Protein AF-A0A2J9ILC4-F1 (afdb_monomer)

Secondary structure (DSSP, 8-state):
-HHHHHHHHHHHHHHTGGGTT--HHHHHHHHHHHHHHHHHH--SSS-HHHHHHHHHHHHHHHHTEEE-GGGS-HHHHHHHHHHHHHT---HHHHHHHHHHEEEHHHHHHHHHHHHHHHHHHHTT---PPPS------

Nearest PDB structures (foldseek):
  4lu4-assembly2_B  TM=9.437E-01  e=1.716E-07  Bartonella quintana JK 31
  4wgj-assembly1_A  TM=9.648E-01  e=2.378E-07  Bartonella tribocorum CIP 105476
  4n67-assembly1_A  TM=9.667E-01  e=1.280E-06  Bartonella quintana str. Toulouse
  5eu0-assembly1_A  TM=9.493E-01  e=8.755E-07  Bartonella rochalimae ATCC BAA-1498
  4nps-assembly1_A  TM=9.414E-01  e=4.229E-06  Bartonella clarridgeiae 73

Radius of gyration: 19.28 Å; Cα contacts (8 Å, |Δi|>4): 103; chains: 1; bounding box: 60×42×31 Å

Solvent-accessible surface area (backbone atoms only — not comparable to full-atom values): 7866 Å² total; per-residue (Å²): 111,57,70,60,54,53,51,50,52,54,47,53,41,55,77,50,57,50,51,44,90,46,55,75,66,60,32,32,52,52,48,38,53,55,51,50,55,53,56,73,56,55,87,50,100,67,62,51,71,62,54,47,54,54,50,51,39,51,41,33,44,77,34,47,29,38,63,43,66,85,82,51,55,69,69,58,52,56,50,24,54,46,42,28,67,77,70,68,45,49,63,63,36,35,53,53,45,49,73,25,52,42,63,38,66,60,54,54,51,54,51,49,52,52,50,52,51,54,50,41,57,72,72,72,57,88,74,82,82,74,87,73,72,80,84,85,127

Sequence (137 aa):
MIPRATSFLAQRLREDDHLRGRDRAGFVDGLTEYYEELNYIHPFREGNGRVQRLFWSRVAFDAGWLLDWSAVSGAENDRACRVANDEHDKDQLRELMQRITRPRKAERVRAAERAEWQHMLGIGLDFAPDTTGPDLN

Mean predicted aligned error: 9.08 Å

Foldseek 3Di:
DLVVLVVVLVVVCVVCVLLAPDDLLSSLVVLLVSLLSQVVSQNDPDCSVVVSQVVSQVSQVVNQKGFQPVQDDPVQCVVLSCCCPVVVDNVSVSVNSSRRIDGNVVVVVVVVVVVVVVVCVVVVDDDDDDPDDDDDD

pLDDT: mean 87.09, std 15.87, range [39.66, 98.56]

Structure (mmCIF, N/CA/C/O backbone):
data_AF-A0A2J9ILC4-F1
#
_entry.id   AF-A0A2J9ILC4-F1
#
loop_
_atom_site.group_PDB
_atom_site.id
_atom_site.type_symbol
_atom_site.label_atom_id
_atom_site.label_alt_id
_atom_site.label_comp_id
_atom_site.label_asym_id
_atom_site.label_entity_id
_atom_site.label_seq_id
_atom_site.pdbx_PDB_ins_code
_atom_site.Cartn_x
_atom_site.Cartn_y
_atom_site.Cartn_z
_atom_site.occupancy
_atom_site.B_iso_or_equiv
_atom_site.auth_seq_id
_atom_site.auth_comp_id
_atom_site.auth_asym_id
_atom_site.auth_atom_id
_atom_site.pdbx_PDB_model_num
ATOM 1 N N . MET A 1 1 ? 16.525 -17.433 -4.759 1.00 71.19 1 MET A N 1
ATOM 2 C CA . MET A 1 1 ? 16.532 -16.069 -4.184 1.00 71.19 1 MET A CA 1
ATOM 3 C C . MET A 1 1 ? 15.107 -15.585 -3.889 1.00 71.19 1 MET A C 1
ATOM 5 O O . MET A 1 1 ? 14.801 -15.369 -2.724 1.00 71.19 1 MET A O 1
ATOM 9 N N . ILE A 1 2 ? 14.218 -15.539 -4.891 1.00 85.12 2 ILE A N 1
ATOM 10 C CA . ILE A 1 2 ? 12.817 -15.073 -4.776 1.00 85.12 2 ILE A CA 1
ATOM 11 C C . ILE A 1 2 ? 12.008 -15.711 -3.620 1.00 85.12 2 ILE A C 1
ATOM 13 O O . ILE A 1 2 ? 11.410 -14.957 -2.849 1.00 85.12 2 ILE A O 1
ATOM 17 N N . PRO A 1 3 ? 12.013 -17.049 -3.396 1.00 86.69 3 PRO A N 1
ATOM 18 C CA . PRO A 1 3 ? 11.220 -17.641 -2.310 1.00 86.69 3 PRO A CA 1
ATOM 19 C C . PRO A 1 3 ? 11.647 -17.172 -0.915 1.00 86.69 3 PRO A C 1
ATOM 21 O O . PRO A 1 3 ? 10.806 -16.972 -0.041 1.00 86.69 3 PRO A O 1
ATOM 24 N N . ARG A 1 4 ? 12.952 -16.947 -0.709 1.00 91.44 4 ARG A N 1
ATOM 25 C CA . ARG A 1 4 ? 13.498 -16.461 0.565 1.00 91.44 4 ARG A CA 1
ATOM 26 C C . ARG A 1 4 ? 13.110 -15.004 0.807 1.00 91.44 4 ARG A C 1
ATOM 28 O O . ARG A 1 4 ? 12.655 -14.693 1.899 1.00 91.44 4 ARG A O 1
ATOM 35 N N . ALA A 1 5 ? 13.244 -14.148 -0.210 1.00 92.06 5 ALA A N 1
ATOM 36 C CA . ALA A 1 5 ? 12.853 -12.740 -0.123 1.00 92.06 5 ALA A CA 1
ATOM 37 C C . ALA A 1 5 ? 11.349 -12.591 0.160 1.00 92.06 5 ALA A C 1
ATOM 39 O O . ALA A 1 5 ? 10.963 -11.896 1.093 1.00 92.06 5 ALA A O 1
ATOM 40 N N . THR A 1 6 ? 10.510 -13.341 -0.562 1.00 92.94 6 THR A N 1
ATOM 41 C CA . THR A 1 6 ? 9.053 -13.348 -0.344 1.00 92.94 6 THR A CA 1
ATOM 42 C C . THR A 1 6 ? 8.700 -13.826 1.067 1.00 92.94 6 THR A C 1
ATOM 44 O O . THR A 1 6 ? 7.853 -13.234 1.730 1.00 92.94 6 THR A O 1
ATOM 47 N N . SER A 1 7 ? 9.366 -14.881 1.553 1.00 94.12 7 SER A N 1
ATOM 48 C CA . SER A 1 7 ? 9.127 -15.412 2.904 1.00 94.12 7 SER A CA 1
ATOM 49 C C . SER A 1 7 ? 9.520 -14.417 3.995 1.00 94.12 7 SER A C 1
ATOM 51 O O . SER A 1 7 ? 8.811 -14.299 4.990 1.00 94.12 7 SER A O 1
ATOM 53 N N . PHE A 1 8 ? 10.622 -13.692 3.796 1.00 96.12 8 PHE A N 1
ATOM 54 C CA . PHE A 1 8 ? 11.081 -12.655 4.716 1.00 96.12 8 PHE A CA 1
ATOM 55 C C . PHE A 1 8 ? 10.118 -11.461 4.753 1.00 96.12 8 PHE A C 1
ATOM 57 O O . PHE A 1 8 ? 9.710 -11.052 5.837 1.00 96.12 8 PHE A O 1
ATOM 64 N N . LEU A 1 9 ? 9.674 -10.969 3.590 1.00 96.69 9 LEU A N 1
ATOM 65 C CA . LEU A 1 9 ? 8.656 -9.917 3.502 1.00 96.69 9 LEU A CA 1
ATOM 66 C C . LEU A 1 9 ? 7.358 -10.340 4.199 1.00 96.69 9 LEU A C 1
ATOM 68 O O . LEU A 1 9 ? 6.806 -9.596 5.005 1.00 96.69 9 LEU A O 1
ATOM 72 N N . ALA A 1 10 ? 6.897 -11.567 3.942 1.00 95.25 10 ALA A N 1
ATOM 73 C CA . ALA A 1 10 ? 5.699 -12.100 4.581 1.00 95.25 10 ALA A CA 1
ATOM 74 C C . ALA A 1 10 ? 5.857 -12.228 6.104 1.00 95.25 10 ALA A C 1
ATOM 76 O O . ALA A 1 10 ? 4.889 -12.038 6.833 1.00 95.25 10 ALA A O 1
ATOM 77 N N . GLN A 1 11 ? 7.053 -12.556 6.598 1.00 97.88 11 GLN A N 1
ATOM 78 C CA . GLN A 1 11 ? 7.329 -12.582 8.031 1.00 97.88 11 GLN A CA 1
ATOM 79 C C . GLN A 1 11 ? 7.278 -11.179 8.642 1.00 97.88 11 GLN A C 1
ATOM 81 O O . GLN A 1 11 ? 6.555 -11.001 9.618 1.00 97.88 11 GLN A O 1
ATOM 86 N N . ARG A 1 12 ? 7.952 -10.192 8.041 1.00 98.06 12 ARG A N 1
ATOM 87 C CA . ARG A 1 12 ? 7.916 -8.799 8.516 1.00 98.06 12 ARG A CA 1
ATOM 88 C C . ARG A 1 12 ? 6.495 -8.246 8.561 1.00 98.06 12 ARG A C 1
ATOM 90 O O . ARG A 1 12 ? 6.082 -7.707 9.579 1.00 98.06 12 ARG A O 1
ATOM 97 N N . LEU A 1 13 ? 5.710 -8.471 7.507 1.00 97.94 13 LEU A N 1
ATOM 98 C CA . LEU A 1 13 ? 4.312 -8.041 7.471 1.00 97.94 13 LEU A CA 1
ATOM 99 C C . LEU A 1 13 ? 3.468 -8.696 8.579 1.00 97.94 13 LEU A C 1
ATOM 101 O O . LEU A 1 13 ? 2.564 -8.061 9.116 1.00 97.94 13 LEU A O 1
ATOM 105 N N . ARG A 1 14 ? 3.749 -9.960 8.934 1.00 97.81 14 ARG A N 1
ATOM 106 C CA . ARG A 1 14 ? 3.082 -10.632 10.063 1.00 97.81 14 ARG A CA 1
ATOM 107 C C . ARG A 1 14 ? 3.480 -10.033 11.409 1.00 97.81 14 ARG A C 1
ATOM 109 O O . ARG A 1 14 ? 2.611 -9.875 12.258 1.00 97.81 14 ARG A O 1
ATOM 116 N N . GLU A 1 15 ? 4.765 -9.751 11.602 1.00 98.06 15 GLU A N 1
ATOM 117 C CA . GLU A 1 15 ? 5.294 -9.116 12.818 1.00 98.06 15 GLU A CA 1
ATOM 118 C C . GLU A 1 15 ? 4.723 -7.704 13.006 1.00 98.06 15 GLU A C 1
ATOM 120 O O . GLU A 1 15 ? 4.475 -7.283 14.130 1.00 98.06 15 GLU A O 1
ATOM 125 N N . ASP A 1 16 ? 4.417 -7.025 11.903 1.00 97.38 16 ASP A N 1
ATOM 126 C CA . ASP A 1 16 ? 3.761 -5.717 11.849 1.00 97.38 16 ASP A CA 1
ATOM 127 C C . ASP A 1 16 ? 2.216 -5.784 11.872 1.00 97.38 16 ASP A C 1
ATOM 129 O O . ASP A 1 16 ? 1.516 -4.902 11.369 1.00 97.38 16 ASP A O 1
ATOM 133 N N . ASP A 1 17 ? 1.668 -6.899 12.369 1.00 97.94 17 ASP A N 1
ATOM 134 C CA . ASP A 1 17 ? 0.234 -7.216 12.441 1.00 97.94 17 ASP A CA 1
ATOM 135 C C . ASP A 1 17 ? -0.565 -6.845 11.175 1.00 97.94 17 ASP A C 1
ATOM 137 O O . ASP A 1 17 ? -1.712 -6.399 11.223 1.00 97.94 17 ASP A O 1
ATOM 141 N N . HIS A 1 18 ? 0.030 -7.041 9.997 1.00 97.94 18 HIS A N 1
ATOM 142 C CA . HIS A 1 18 ? -0.590 -6.740 8.706 1.00 97.94 18 HIS A CA 1
ATOM 143 C C . HIS A 1 18 ? -1.147 -5.308 8.619 1.00 97.94 18 HIS A C 1
ATOM 145 O O . HIS A 1 18 ? -2.221 -5.095 8.051 1.00 97.94 18 HIS A O 1
ATOM 151 N N . LEU A 1 19 ? -0.428 -4.334 9.188 1.00 98.19 19 LEU A N 1
ATOM 152 C CA . LEU A 1 19 ? -0.787 -2.910 9.187 1.00 98.19 19 LEU A CA 1
ATOM 153 C C . LEU A 1 19 ? -2.069 -2.572 9.973 1.00 98.19 19 LEU A C 1
ATOM 155 O O . LEU A 1 19 ? -2.627 -1.481 9.812 1.00 98.19 19 LEU A O 1
ATOM 159 N N . ARG A 1 20 ? -2.568 -3.484 10.815 1.00 97.19 20 ARG A N 1
ATOM 160 C CA . ARG A 1 20 ? -3.754 -3.238 11.646 1.00 97.19 20 ARG A CA 1
ATOM 161 C C . ARG A 1 20 ? -3.471 -2.207 12.735 1.00 97.19 20 ARG A C 1
ATOM 163 O O . ARG A 1 20 ? -2.342 -2.002 13.161 1.00 97.19 20 ARG A O 1
ATOM 170 N N . GLY A 1 21 ? -4.533 -1.535 13.182 1.00 95.81 21 GLY A N 1
ATOM 171 C CA . GLY A 1 21 ? -4.467 -0.558 14.277 1.00 95.81 21 GLY A CA 1
ATOM 172 C C . GLY A 1 21 ? -3.796 0.773 13.922 1.00 95.81 21 GLY A C 1
ATOM 173 O O . GLY A 1 21 ? -3.752 1.662 14.768 1.00 95.81 21 GLY A O 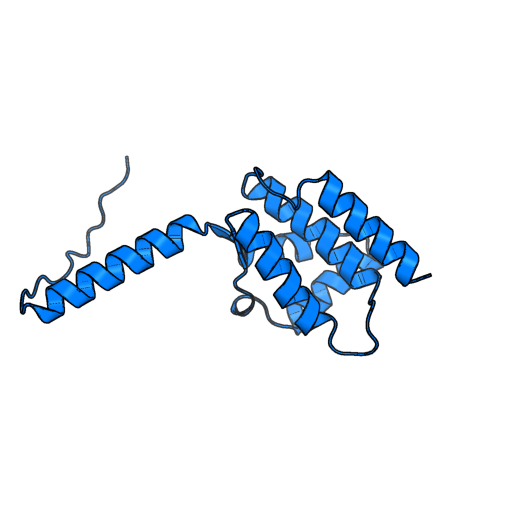1
ATOM 174 N N . ARG A 1 22 ? -3.314 0.936 12.686 1.00 96.62 22 ARG A N 1
ATOM 175 C CA . ARG A 1 22 ? -2.684 2.168 12.205 1.00 96.62 22 ARG A CA 1
ATOM 176 C C . ARG A 1 22 ? -3.722 3.213 11.800 1.00 96.62 22 ARG A C 1
ATOM 178 O O . ARG A 1 22 ? -4.797 2.882 11.290 1.00 96.62 22 ARG A O 1
ATOM 185 N N . ASP A 1 23 ? -3.377 4.481 12.000 1.00 96.81 23 ASP A N 1
ATOM 186 C CA . ASP A 1 23 ? -4.118 5.593 11.414 1.00 96.81 23 ASP A CA 1
ATOM 187 C C . ASP A 1 23 ? -3.895 5.657 9.891 1.00 96.81 23 ASP A C 1
ATOM 189 O O . ASP A 1 23 ? -3.190 4.832 9.302 1.00 96.81 23 ASP A O 1
ATOM 193 N N . ARG A 1 24 ? -4.536 6.617 9.215 1.00 97.06 24 ARG A N 1
ATOM 194 C CA . ARG A 1 24 ? -4.472 6.680 7.748 1.00 97.06 24 ARG A CA 1
ATOM 195 C C . ARG A 1 24 ? -3.045 6.888 7.247 1.00 97.06 24 ARG A C 1
ATOM 197 O O . ARG A 1 24 ? -2.672 6.264 6.259 1.00 97.06 24 ARG A O 1
ATOM 204 N N . ALA A 1 25 ? -2.285 7.769 7.895 1.00 98.06 25 ALA A N 1
ATOM 205 C CA . ALA A 1 25 ? -0.922 8.082 7.487 1.00 98.06 25 ALA A CA 1
ATOM 206 C C . ALA A 1 25 ? -0.016 6.858 7.669 1.00 98.06 25 ALA A C 1
ATOM 208 O O . ALA A 1 25 ? 0.563 6.393 6.691 1.00 98.06 25 ALA A O 1
ATOM 209 N N . GLY A 1 26 ? -0.007 6.253 8.860 1.00 98.19 26 GLY A N 1
ATOM 210 C CA . GLY A 1 26 ? 0.816 5.080 9.144 1.00 98.19 26 GLY A CA 1
ATOM 211 C C . GLY A 1 26 ? 0.429 3.847 8.324 1.00 98.19 26 GLY A C 1
ATOM 212 O O . GLY A 1 26 ? 1.291 3.026 7.994 1.00 98.19 26 GLY A O 1
ATOM 213 N N . PHE A 1 27 ? -0.851 3.697 7.965 1.00 98.50 27 PHE A N 1
ATOM 214 C CA . PHE A 1 27 ? -1.283 2.655 7.035 1.00 98.50 27 PHE A CA 1
ATOM 215 C C . PHE A 1 27 ? -0.756 2.907 5.617 1.00 98.50 27 PHE A C 1
ATOM 217 O O . PHE A 1 27 ? -0.236 1.981 5.002 1.00 98.50 27 PHE A O 1
ATOM 224 N N . VAL A 1 28 ? -0.872 4.137 5.100 1.00 98.56 28 VAL A N 1
ATOM 225 C CA . VAL A 1 28 ? -0.373 4.505 3.763 1.00 98.56 28 VAL A CA 1
ATOM 226 C C . VAL A 1 28 ? 1.141 4.335 3.675 1.00 98.56 28 VAL A C 1
ATOM 228 O O . VAL A 1 28 ? 1.618 3.786 2.683 1.00 98.56 28 VAL A O 1
ATOM 231 N N . ASP A 1 29 ? 1.880 4.741 4.706 1.00 98.44 29 ASP A N 1
ATOM 232 C CA . ASP A 1 29 ? 3.338 4.599 4.757 1.00 98.44 29 ASP A CA 1
ATOM 233 C C . ASP A 1 29 ? 3.738 3.120 4.703 1.00 98.44 29 ASP A C 1
ATOM 235 O O . ASP A 1 29 ? 4.466 2.700 3.804 1.00 98.44 29 ASP A O 1
ATOM 239 N N . GLY A 1 30 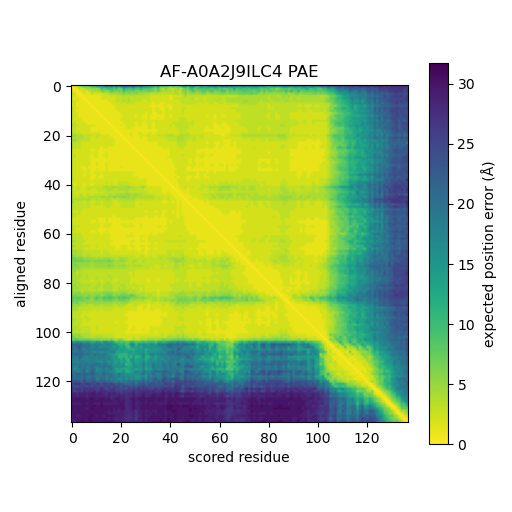? 3.160 2.297 5.586 1.00 98.25 30 GLY A N 1
ATOM 240 C CA . GLY A 1 30 ? 3.436 0.860 5.605 1.00 98.25 30 GLY A CA 1
ATOM 241 C C . GLY A 1 30 ? 3.003 0.152 4.318 1.00 98.25 30 GLY A C 1
ATOM 242 O O . GLY A 1 30 ? 3.743 -0.671 3.785 1.00 98.25 30 GLY A O 1
ATOM 243 N N . LEU A 1 31 ? 1.831 0.490 3.770 1.00 98.50 31 LEU A N 1
ATOM 244 C CA . LEU A 1 31 ? 1.377 -0.054 2.489 1.00 98.50 31 LEU A CA 1
ATOM 245 C C . LEU A 1 31 ? 2.365 0.286 1.371 1.00 98.50 31 LEU A C 1
ATOM 247 O O . LEU A 1 31 ? 2.692 -0.590 0.580 1.00 98.50 31 LEU A O 1
ATOM 251 N N . THR A 1 32 ? 2.848 1.527 1.317 1.00 98.31 32 THR A N 1
ATOM 252 C CA . THR A 1 32 ? 3.818 1.983 0.311 1.00 98.31 32 THR A CA 1
ATOM 253 C C . THR A 1 32 ? 5.116 1.187 0.401 1.00 98.31 32 THR A C 1
ATOM 255 O O . THR A 1 32 ? 5.605 0.706 -0.620 1.00 98.31 32 THR A O 1
ATOM 258 N N . GLU A 1 33 ? 5.643 0.995 1.612 1.00 97.25 33 GLU A N 1
ATOM 259 C CA . GLU A 1 33 ? 6.862 0.219 1.844 1.00 97.25 33 GLU A CA 1
ATOM 260 C C . GLU A 1 33 ? 6.718 -1.231 1.384 1.00 97.25 33 GLU A C 1
ATOM 262 O O . GLU A 1 33 ? 7.472 -1.678 0.521 1.00 97.25 33 GLU A O 1
ATOM 267 N N . TYR A 1 34 ? 5.732 -1.964 1.906 1.00 98.06 34 TYR A N 1
ATOM 268 C CA . TYR A 1 34 ? 5.604 -3.378 1.567 1.00 98.06 34 TYR A CA 1
ATOM 269 C C . TYR A 1 34 ? 5.142 -3.610 0.125 1.00 98.06 34 TYR A C 1
ATOM 271 O O . TYR A 1 34 ? 5.483 -4.638 -0.467 1.00 98.06 34 TYR A O 1
ATOM 279 N N . TYR A 1 35 ? 4.363 -2.690 -0.451 1.00 97.44 35 TYR A N 1
ATOM 280 C CA . TYR A 1 35 ? 3.977 -2.756 -1.858 1.00 97.44 35 TYR A CA 1
ATOM 281 C C . TYR A 1 35 ? 5.201 -2.639 -2.763 1.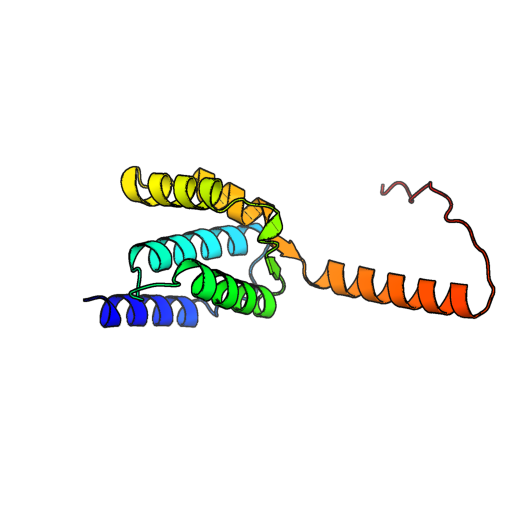00 97.44 35 TYR A C 1
ATOM 283 O O . TYR A 1 35 ? 5.354 -3.453 -3.671 1.00 97.44 35 TYR A O 1
ATOM 291 N N . GLU A 1 36 ? 6.077 -1.669 -2.495 1.00 96.00 36 GLU A N 1
ATOM 292 C CA . GLU A 1 36 ? 7.323 -1.474 -3.238 1.00 96.00 36 GLU A CA 1
ATOM 293 C C . GLU A 1 36 ? 8.242 -2.694 -3.113 1.00 96.00 36 GLU A C 1
ATOM 295 O O . GLU A 1 36 ? 8.639 -3.251 -4.138 1.00 96.00 36 GLU A O 1
ATOM 300 N N . GLU A 1 37 ? 8.471 -3.199 -1.895 1.00 95.25 37 GLU A N 1
ATOM 301 C CA . GLU A 1 37 ? 9.310 -4.385 -1.683 1.00 95.25 37 GLU A CA 1
ATOM 302 C C . GLU A 1 37 ? 8.745 -5.624 -2.414 1.00 95.25 37 GLU A C 1
ATOM 304 O O . GLU A 1 37 ? 9.479 -6.378 -3.060 1.00 95.25 37 GLU A O 1
ATOM 309 N N . LEU A 1 38 ? 7.425 -5.853 -2.357 1.00 95.25 38 LEU A N 1
ATOM 310 C CA . LEU A 1 38 ? 6.796 -6.983 -3.049 1.00 95.25 38 LEU A CA 1
ATOM 311 C C . LEU A 1 38 ? 6.813 -6.804 -4.571 1.00 95.25 38 LEU A C 1
ATOM 313 O O . LEU A 1 38 ? 6.936 -7.793 -5.305 1.00 95.25 38 LEU A O 1
ATOM 317 N N . ASN A 1 39 ? 6.688 -5.563 -5.045 1.00 93.88 39 ASN A N 1
ATOM 318 C CA . ASN A 1 39 ? 6.825 -5.236 -6.452 1.00 93.88 39 ASN A CA 1
ATOM 319 C C . ASN A 1 39 ? 8.243 -5.552 -6.929 1.00 93.88 39 ASN A C 1
ATOM 321 O O . ASN A 1 39 ? 8.375 -6.277 -7.906 1.00 93.88 39 ASN A O 1
ATOM 325 N N . TYR A 1 40 ? 9.279 -5.153 -6.189 1.00 92.62 40 TYR A N 1
ATOM 326 C CA . TYR A 1 40 ? 10.671 -5.478 -6.503 1.00 92.62 40 TYR A CA 1
ATOM 327 C C . TYR A 1 40 ? 10.931 -6.991 -6.610 1.00 92.62 40 TYR A C 1
ATOM 329 O O . TYR A 1 40 ? 11.607 -7.454 -7.529 1.00 92.62 40 TYR A O 1
ATOM 337 N N . ILE A 1 41 ? 10.355 -7.792 -5.705 1.00 94.31 41 ILE A N 1
ATOM 338 C CA . ILE A 1 41 ? 10.558 -9.251 -5.680 1.00 94.31 41 ILE A CA 1
ATOM 339 C C . ILE A 1 41 ? 10.003 -9.952 -6.933 1.00 94.31 41 ILE A C 1
ATOM 341 O O . ILE A 1 41 ? 10.538 -10.997 -7.312 1.00 94.31 41 ILE A O 1
ATOM 345 N N . HIS A 1 42 ? 8.935 -9.423 -7.549 1.00 92.56 42 HIS A N 1
ATOM 346 C CA . HIS A 1 42 ? 8.269 -9.993 -8.734 1.00 92.56 42 HIS A CA 1
ATOM 347 C C . HIS A 1 42 ? 8.136 -11.538 -8.695 1.00 92.56 42 HIS A C 1
ATOM 349 O O . HIS A 1 42 ? 8.713 -12.250 -9.521 1.00 92.56 42 HIS A O 1
ATOM 355 N N . PRO A 1 43 ? 7.377 -12.103 -7.735 1.00 91.62 43 PRO A N 1
ATOM 356 C CA . PRO A 1 43 ? 7.457 -13.529 -7.410 1.00 91.62 43 PRO A CA 1
ATOM 357 C C . PRO A 1 43 ? 6.880 -14.482 -8.469 1.00 91.62 43 PRO A C 1
ATOM 359 O O . PRO A 1 43 ? 7.169 -15.680 -8.430 1.00 91.62 43 PRO A O 1
ATOM 362 N N . PHE A 1 44 ? 6.064 -13.988 -9.404 1.00 93.25 44 PHE A N 1
ATOM 363 C CA . PHE A 1 44 ? 5.419 -14.804 -10.435 1.00 93.25 44 PHE A CA 1
ATOM 364 C C . PHE A 1 44 ? 5.950 -14.491 -11.836 1.00 93.25 44 PHE A C 1
ATOM 366 O O . PHE A 1 44 ? 6.305 -13.353 -12.139 1.00 93.25 44 PHE A O 1
ATOM 373 N N . ARG A 1 45 ? 5.897 -15.485 -12.737 1.00 92.56 45 ARG A N 1
ATOM 374 C CA . ARG A 1 45 ? 6.236 -15.304 -14.163 1.00 92.56 45 ARG A CA 1
ATOM 375 C C . ARG A 1 45 ? 5.312 -14.295 -14.857 1.00 92.56 45 ARG A C 1
ATOM 377 O O . ARG A 1 45 ? 5.743 -13.567 -15.740 1.00 92.56 45 ARG A O 1
ATOM 384 N N . GLU A 1 46 ? 4.036 -14.275 -14.479 1.00 93.69 46 GLU A N 1
ATOM 385 C CA . GLU A 1 46 ? 3.020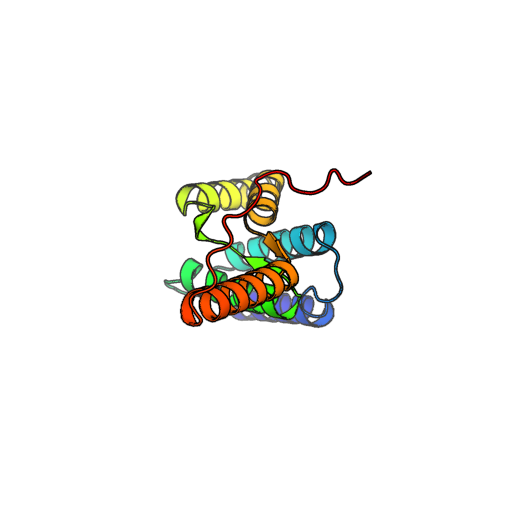 -13.382 -15.033 1.00 93.69 46 GLU A CA 1
ATOM 386 C C . GLU A 1 46 ? 1.933 -13.112 -13.985 1.00 93.69 46 GLU A C 1
ATOM 388 O O . GLU A 1 46 ? 1.724 -13.906 -13.070 1.00 93.69 46 GLU A O 1
ATOM 393 N N . GLY A 1 47 ? 1.214 -11.997 -14.120 1.00 92.56 47 GLY A N 1
ATOM 394 C CA . GLY A 1 47 ? 0.042 -11.708 -13.293 1.00 92.56 47 GLY A CA 1
ATOM 395 C C . GLY A 1 47 ? 0.339 -11.052 -11.944 1.00 92.56 47 GLY A C 1
ATOM 396 O O . GLY A 1 47 ? -0.605 -10.839 -11.187 1.00 92.56 47 GLY A O 1
ATOM 397 N N . ASN A 1 48 ? 1.591 -10.656 -11.677 1.00 93.62 48 ASN A N 1
ATOM 398 C CA . ASN A 1 48 ? 2.007 -9.983 -10.437 1.00 93.62 48 ASN A CA 1
ATOM 399 C C . ASN A 1 48 ? 1.056 -8.848 -10.034 1.00 93.62 48 ASN A C 1
ATOM 401 O O . ASN A 1 48 ? 0.497 -8.889 -8.946 1.00 93.62 48 ASN A O 1
ATOM 405 N N . GLY A 1 49 ? 0.766 -7.905 -10.938 1.00 93.12 49 GLY A N 1
ATOM 406 C CA . GLY A 1 49 ? -0.131 -6.788 -10.624 1.00 93.12 49 GLY A CA 1
ATOM 407 C C . GLY A 1 49 ? -1.555 -7.216 -10.239 1.00 93.12 49 GLY A C 1
ATOM 408 O O . GLY A 1 49 ? -2.154 -6.620 -9.350 1.00 93.12 49 GLY A O 1
ATOM 409 N N . ARG A 1 50 ? -2.108 -8.274 -10.854 1.00 94.50 50 ARG A N 1
ATOM 410 C CA . ARG A 1 50 ? -3.448 -8.792 -10.503 1.00 94.50 50 ARG A CA 1
ATOM 411 C C . ARG A 1 50 ? -3.449 -9.410 -9.106 1.00 94.50 50 ARG A C 1
ATOM 413 O O . ARG A 1 50 ? -4.336 -9.114 -8.311 1.00 94.50 50 ARG A O 1
ATOM 420 N N . VAL A 1 51 ? -2.445 -10.234 -8.809 1.00 95.94 51 VAL A N 1
ATOM 421 C CA . VAL A 1 51 ? -2.311 -10.897 -7.505 1.00 95.94 51 VAL A CA 1
ATOM 422 C C . VAL A 1 51 ? -2.032 -9.880 -6.401 1.00 95.94 51 VAL A C 1
ATOM 424 O O . VAL A 1 51 ? -2.693 -9.920 -5.368 1.00 95.94 51 VAL A O 1
ATOM 427 N N . GLN A 1 52 ? -1.123 -8.931 -6.629 1.00 95.81 52 GLN A N 1
ATOM 428 C CA . GLN A 1 52 ? -0.792 -7.890 -5.656 1.00 95.81 52 GLN A CA 1
ATOM 429 C C . GLN A 1 52 ? -2.000 -7.008 -5.334 1.00 95.81 52 GLN A C 1
ATOM 431 O O . GLN A 1 52 ? -2.278 -6.795 -4.160 1.00 95.81 52 GLN A O 1
ATOM 436 N N . ARG A 1 53 ? -2.775 -6.557 -6.333 1.00 95.75 53 ARG A N 1
ATOM 437 C CA . ARG A 1 53 ? -3.992 -5.767 -6.071 1.00 95.75 53 ARG A CA 1
ATOM 438 C C . ARG A 1 53 ? -4.991 -6.516 -5.194 1.00 95.75 53 ARG A C 1
ATOM 440 O O . ARG A 1 53 ? -5.539 -5.931 -4.268 1.00 95.75 53 ARG A O 1
ATOM 447 N N . LEU A 1 54 ? -5.207 -7.809 -5.446 1.00 97.00 54 LEU A N 1
ATOM 448 C CA . LEU A 1 54 ? -6.091 -8.633 -4.614 1.00 97.00 54 LEU A CA 1
ATOM 449 C C . LEU A 1 54 ? -5.541 -8.816 -3.195 1.00 97.00 54 LEU A C 1
ATOM 451 O O . LEU A 1 54 ? -6.280 -8.660 -2.223 1.00 97.00 54 LEU A O 1
ATOM 455 N N . PHE A 1 55 ? -4.249 -9.116 -3.077 1.00 97.50 55 PHE A N 1
ATOM 456 C CA . PHE A 1 55 ? -3.575 -9.303 -1.797 1.00 97.50 55 PHE A CA 1
ATOM 457 C C . PHE A 1 55 ? -3.631 -8.036 -0.936 1.00 97.50 55 PHE A C 1
ATOM 459 O O . PHE A 1 55 ? -4.120 -8.077 0.193 1.00 97.50 55 PHE A O 1
ATOM 466 N N . TRP A 1 56 ? -3.223 -6.894 -1.490 1.00 98.25 56 TRP A N 1
ATOM 467 C CA . TRP A 1 56 ? -3.222 -5.619 -0.779 1.00 98.25 56 TRP A CA 1
ATOM 468 C C . TRP A 1 56 ? -4.628 -5.126 -0.462 1.00 98.25 56 TRP A C 1
ATOM 470 O O . TRP A 1 56 ? -4.851 -4.629 0.638 1.00 98.25 56 TRP A O 1
ATOM 480 N N . SER A 1 57 ? -5.607 -5.349 -1.347 1.00 98.00 57 SER A N 1
ATOM 481 C CA . SER A 1 57 ? -7.015 -5.092 -1.019 1.00 98.00 57 SER A CA 1
ATOM 482 C C . SER A 1 57 ? -7.480 -5.904 0.188 1.00 98.00 57 SER A C 1
ATOM 484 O O . SER A 1 57 ? -8.218 -5.381 1.019 1.00 98.00 57 SER A O 1
ATOM 486 N N . ARG A 1 58 ? -7.051 -7.166 0.319 1.00 97.81 58 ARG A N 1
ATOM 487 C CA . ARG A 1 58 ? -7.409 -8.008 1.467 1.00 97.81 58 ARG A CA 1
ATOM 488 C C . ARG A 1 58 ? -6.740 -7.536 2.759 1.00 97.81 58 ARG A C 1
ATOM 490 O O . ARG A 1 58 ? -7.424 -7.432 3.775 1.00 97.81 58 ARG A O 1
ATOM 497 N N . VAL A 1 59 ? -5.444 -7.223 2.713 1.00 98.06 59 VAL A N 1
ATOM 498 C CA . VAL A 1 59 ? -4.699 -6.665 3.857 1.00 98.06 59 VAL A CA 1
ATOM 499 C C . VAL A 1 59 ? -5.336 -5.353 4.318 1.00 98.06 59 VAL A C 1
ATOM 501 O O . VAL A 1 59 ? -5.682 -5.216 5.490 1.00 98.06 59 VAL A O 1
ATOM 504 N N . ALA A 1 60 ? -5.589 -4.429 3.386 1.00 98.19 60 ALA A N 1
ATOM 505 C CA . ALA A 1 60 ? -6.251 -3.159 3.663 1.00 98.19 60 ALA A CA 1
ATOM 506 C C . ALA A 1 60 ? -7.629 -3.360 4.294 1.00 98.19 60 ALA A C 1
ATOM 508 O O . ALA A 1 60 ? -7.943 -2.735 5.308 1.00 98.19 60 ALA A O 1
ATOM 509 N N . PHE A 1 61 ? -8.428 -4.276 3.736 1.00 97.00 61 PHE A N 1
ATOM 510 C CA . PHE A 1 61 ? -9.751 -4.590 4.256 1.00 97.00 61 PHE A CA 1
ATOM 511 C C . PHE A 1 61 ? -9.687 -5.026 5.720 1.00 97.00 61 PHE A C 1
ATOM 513 O O . PHE A 1 61 ? -10.426 -4.491 6.548 1.00 97.00 61 PHE A O 1
ATOM 520 N N . ASP A 1 62 ? -8.787 -5.948 6.060 1.00 96.38 62 ASP A N 1
ATOM 521 C CA . ASP A 1 62 ? -8.625 -6.436 7.431 1.00 96.38 62 ASP A CA 1
ATOM 522 C C . ASP A 1 62 ? -8.052 -5.360 8.375 1.00 96.38 62 ASP A C 1
ATOM 524 O O . ASP A 1 62 ? -8.388 -5.360 9.559 1.00 96.38 62 ASP A O 1
ATOM 528 N N . ALA A 1 63 ? -7.293 -4.392 7.852 1.00 96.75 63 ALA A N 1
ATOM 529 C CA . ALA A 1 63 ? -6.811 -3.210 8.573 1.00 96.75 63 ALA A CA 1
ATOM 530 C C . ALA A 1 63 ? -7.848 -2.072 8.705 1.00 96.75 63 ALA A C 1
ATOM 532 O O . ALA A 1 63 ? -7.596 -1.084 9.391 1.00 96.75 63 ALA A O 1
ATOM 533 N N . GLY A 1 64 ? -9.041 -2.205 8.110 1.00 96.81 64 GLY A N 1
ATOM 534 C CA . GLY A 1 64 ? -10.115 -1.207 8.206 1.00 96.81 64 GLY A CA 1
ATOM 535 C C . GLY A 1 64 ? -10.154 -0.176 7.073 1.00 96.81 64 GLY A C 1
ATOM 536 O O . GLY A 1 64 ? -10.909 0.797 7.162 1.00 96.81 64 GLY A O 1
ATOM 537 N N . TRP A 1 65 ? -9.419 -0.423 5.994 1.00 97.88 65 TRP A N 1
ATOM 538 C CA . TRP A 1 65 ? -9.294 0.435 4.820 1.00 97.88 65 TRP A CA 1
ATOM 539 C C . TRP A 1 65 ? -9.846 -0.243 3.561 1.00 97.88 65 TRP A C 1
ATOM 541 O O . TRP A 1 65 ? -10.077 -1.448 3.519 1.00 97.88 65 TRP A O 1
ATOM 551 N N . LEU A 1 66 ? -10.087 0.544 2.521 1.00 97.69 66 LEU A N 1
ATOM 552 C CA . LEU A 1 66 ? -10.435 0.091 1.179 1.00 97.69 66 LEU A CA 1
ATOM 553 C C . LEU A 1 66 ? -9.463 0.726 0.190 1.00 97.69 66 LEU A C 1
ATOM 555 O O . LEU A 1 66 ? -9.126 1.901 0.346 1.00 97.69 66 LEU A O 1
ATOM 559 N N . LEU A 1 67 ? -9.051 -0.040 -0.821 1.00 97.62 67 LEU A N 1
ATOM 560 C CA . LEU A 1 67 ? -8.198 0.431 -1.911 1.00 97.62 67 LEU A CA 1
ATOM 561 C C . LEU A 1 67 ? -9.020 0.530 -3.196 1.00 97.62 67 LEU A C 1
ATOM 563 O O . LEU A 1 67 ? -9.455 -0.483 -3.748 1.00 97.62 67 LEU A O 1
ATOM 567 N N . ASP A 1 68 ? -9.235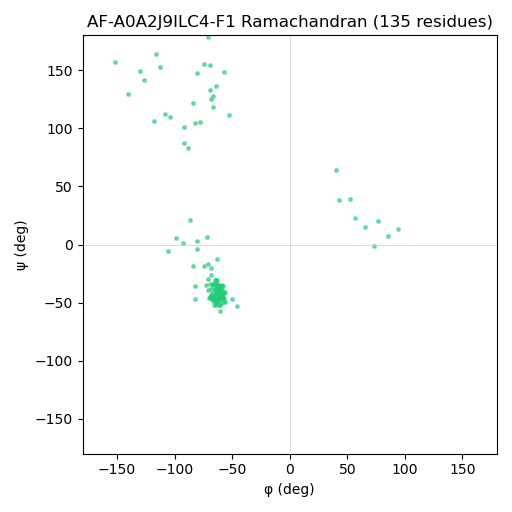 1.754 -3.666 1.00 96.44 68 ASP A N 1
ATOM 568 C CA . ASP A 1 68 ? -9.897 2.040 -4.937 1.00 96.44 68 ASP A CA 1
ATOM 569 C C . ASP A 1 68 ? -8.876 2.075 -6.078 1.00 96.44 68 ASP A C 1
ATOM 571 O O . ASP A 1 68 ? -8.404 3.130 -6.501 1.00 96.44 68 ASP A O 1
ATOM 575 N N . TRP A 1 69 ? -8.536 0.893 -6.591 1.00 95.19 69 TRP A N 1
ATOM 576 C CA . TRP A 1 69 ? -7.596 0.746 -7.704 1.00 95.19 69 TRP A CA 1
ATOM 577 C C . TRP A 1 69 ? -8.071 1.396 -9.011 1.00 95.19 69 TRP A C 1
ATOM 579 O O . TRP A 1 69 ? -7.265 1.534 -9.924 1.00 95.19 69 TRP A O 1
ATOM 589 N N . SER A 1 70 ? -9.345 1.794 -9.131 1.00 94.25 70 SER A N 1
ATOM 590 C CA . SER A 1 70 ? -9.839 2.494 -10.325 1.00 94.25 70 SER A CA 1
ATOM 591 C C . SER A 1 70 ? -9.378 3.954 -10.388 1.00 94.25 70 SER A C 1
ATOM 593 O O . SER A 1 70 ? -9.348 4.542 -11.466 1.00 94.25 70 SER A O 1
ATOM 595 N N . ALA A 1 71 ? -8.952 4.525 -9.256 1.00 93.50 71 ALA A N 1
ATOM 596 C CA . ALA A 1 71 ? -8.476 5.904 -9.161 1.00 93.50 71 ALA A CA 1
ATOM 597 C C . ALA A 1 71 ? -7.014 6.094 -9.622 1.00 93.50 71 ALA A C 1
ATOM 599 O O . ALA A 1 71 ? -6.461 7.191 -9.502 1.00 93.50 71 ALA A O 1
ATOM 600 N N . VAL A 1 72 ? -6.356 5.037 -10.107 1.00 93.44 72 VAL A N 1
ATOM 601 C CA . VAL A 1 72 ? -4.971 5.054 -10.599 1.00 93.44 72 VAL A CA 1
ATOM 602 C C . VAL A 1 72 ? -4.874 4.177 -11.842 1.00 93.44 72 VAL A C 1
ATOM 604 O O . VAL A 1 72 ? -5.290 3.019 -11.831 1.00 93.44 72 VAL A O 1
ATOM 607 N N . SER A 1 73 ? -4.303 4.704 -12.923 1.00 93.56 73 SER A N 1
ATOM 608 C CA . SER A 1 73 ? -4.019 3.901 -14.111 1.00 93.56 73 SER A CA 1
ATOM 609 C C . SER A 1 73 ? -2.813 2.980 -13.898 1.00 93.56 73 SER A C 1
ATOM 611 O O . SER A 1 73 ? -1.911 3.262 -13.108 1.00 93.56 73 SER A O 1
ATOM 613 N N . GLY A 1 74 ? -2.750 1.883 -14.660 1.00 91.62 74 GLY A N 1
ATOM 614 C CA . GLY A 1 74 ? -1.579 0.998 -14.643 1.00 91.62 74 GLY A CA 1
ATOM 615 C C . GLY A 1 74 ? -0.280 1.742 -14.973 1.00 91.62 74 GLY A C 1
ATOM 616 O O . GLY A 1 74 ? 0.715 1.559 -14.285 1.00 91.62 74 GLY A O 1
ATOM 617 N N . ALA A 1 75 ? -0.317 2.653 -15.949 1.00 93.75 75 ALA A N 1
ATOM 618 C CA . ALA A 1 75 ? 0.850 3.428 -16.364 1.00 93.75 75 ALA A CA 1
ATOM 619 C C . ALA A 1 75 ? 1.366 4.381 -15.269 1.00 93.75 75 ALA A C 1
ATOM 621 O O . ALA A 1 75 ? 2.580 4.510 -15.104 1.00 93.75 75 ALA A O 1
ATOM 622 N N . GLU A 1 76 ? 0.467 5.026 -14.515 1.00 95.06 76 GLU A N 1
ATOM 623 C CA . GLU A 1 76 ? 0.837 5.856 -13.359 1.00 95.06 76 GLU A CA 1
ATOM 624 C C . GLU A 1 76 ? 1.509 5.017 -12.271 1.00 95.06 76 GLU A C 1
ATOM 626 O O . GLU A 1 76 ? 2.590 5.373 -11.807 1.00 95.06 76 GLU A O 1
ATOM 631 N N . ASN A 1 77 ? 0.908 3.880 -11.909 1.00 94.06 77 ASN A N 1
ATOM 632 C CA . ASN A 1 77 ? 1.482 2.971 -10.921 1.00 94.06 77 ASN A CA 1
ATOM 633 C C . ASN A 1 77 ? 2.856 2.449 -11.363 1.00 94.06 77 ASN A C 1
ATOM 635 O O . ASN A 1 77 ? 3.804 2.480 -10.586 1.00 94.06 77 ASN A O 1
ATOM 639 N N . ASP A 1 78 ? 2.989 2.016 -12.618 1.00 93.12 78 ASP A N 1
ATOM 640 C CA . ASP A 1 78 ? 4.252 1.499 -13.145 1.00 93.12 78 ASP A CA 1
ATOM 641 C C . ASP A 1 78 ? 5.347 2.572 -13.135 1.00 93.12 78 ASP A C 1
ATOM 643 O O . ASP A 1 78 ? 6.509 2.272 -12.865 1.00 93.12 78 ASP A O 1
ATOM 647 N N . ARG A 1 79 ? 4.993 3.833 -13.421 1.00 94.12 79 ARG A N 1
ATOM 648 C CA . ARG A 1 79 ? 5.926 4.961 -13.328 1.00 94.12 79 ARG A CA 1
ATOM 649 C C . ARG A 1 79 ? 6.366 5.198 -11.886 1.00 94.12 79 ARG A C 1
ATOM 651 O O . ARG A 1 79 ? 7.565 5.299 -11.657 1.00 94.12 79 ARG A O 1
ATOM 658 N N . ALA A 1 80 ? 5.428 5.255 -10.945 1.00 95.00 80 ALA A N 1
ATOM 659 C CA . ALA A 1 80 ? 5.740 5.482 -9.538 1.00 95.00 80 ALA A CA 1
ATOM 660 C C . ALA A 1 80 ? 6.607 4.356 -8.952 1.00 95.00 80 ALA A C 1
ATOM 662 O O . ALA A 1 80 ? 7.580 4.636 -8.262 1.00 95.00 80 ALA A O 1
ATOM 663 N N . CYS A 1 81 ? 6.322 3.093 -9.290 1.00 93.62 81 CYS A N 1
ATOM 664 C CA . CYS A 1 81 ? 7.162 1.961 -8.894 1.00 93.62 81 CYS A CA 1
ATOM 665 C C . CYS A 1 81 ? 8.582 2.046 -9.466 1.00 93.62 81 CYS A C 1
ATOM 667 O O . CYS A 1 81 ? 9.529 1.684 -8.776 1.00 93.62 81 CYS A O 1
ATOM 669 N N . ARG A 1 82 ? 8.743 2.500 -10.719 1.00 93.31 82 ARG A N 1
ATOM 670 C CA . ARG A 1 82 ? 10.075 2.686 -11.317 1.00 93.31 82 ARG A CA 1
ATOM 671 C C . ARG A 1 82 ? 10.873 3.760 -10.589 1.00 93.31 82 ARG A C 1
ATOM 673 O O . ARG A 1 82 ? 12.003 3.490 -10.220 1.00 93.31 82 ARG A O 1
ATOM 680 N N . VAL A 1 83 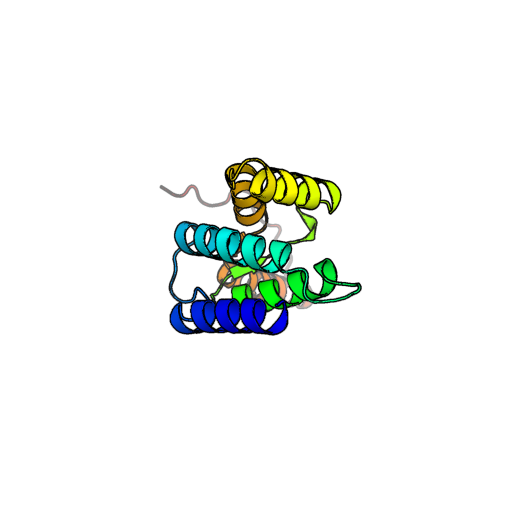? 10.275 4.924 -10.326 1.00 92.88 83 VAL A N 1
ATOM 681 C CA . VAL A 1 83 ? 10.935 6.005 -9.568 1.00 92.88 83 VAL A CA 1
ATOM 682 C C . VAL A 1 83 ? 11.328 5.520 -8.167 1.00 92.88 83 VAL A C 1
ATOM 684 O O . VAL A 1 83 ? 12.477 5.674 -7.763 1.00 92.88 83 VAL A O 1
ATOM 687 N N . ALA A 1 84 ? 10.419 4.826 -7.476 1.00 92.56 84 ALA A N 1
ATOM 688 C CA . ALA A 1 84 ? 10.682 4.255 -6.156 1.00 92.56 84 ALA A CA 1
ATOM 689 C C . ALA A 1 84 ? 11.847 3.259 -6.135 1.00 92.56 84 ALA A C 1
ATOM 691 O O . ALA A 1 84 ? 12.590 3.208 -5.156 1.00 92.56 84 ALA A O 1
ATOM 692 N N . ASN A 1 85 ? 12.022 2.487 -7.205 1.00 89.44 85 ASN A N 1
ATOM 693 C CA . ASN A 1 85 ? 13.107 1.522 -7.314 1.00 89.44 85 ASN A CA 1
ATOM 694 C C . ASN A 1 85 ? 14.432 2.162 -7.760 1.00 89.44 85 ASN A C 1
ATOM 696 O O . ASN A 1 85 ? 15.474 1.881 -7.175 1.00 89.44 85 ASN A O 1
ATOM 700 N N . ASP A 1 86 ? 14.392 2.994 -8.800 1.00 89.94 86 ASP A N 1
ATOM 701 C CA . ASP A 1 86 ? 15.586 3.494 -9.487 1.00 89.94 86 ASP A CA 1
ATOM 702 C C . ASP A 1 86 ? 16.214 4.687 -8.752 1.00 89.94 86 ASP A C 1
ATOM 704 O O . ASP A 1 86 ? 17.436 4.822 -8.710 1.00 89.94 86 ASP A O 1
ATOM 708 N N . GLU A 1 87 ? 15.380 5.543 -8.157 1.00 90.56 87 GLU A N 1
ATOM 709 C CA . GLU A 1 87 ? 15.799 6.769 -7.466 1.00 90.56 87 GLU A CA 1
ATOM 710 C C . GLU A 1 87 ? 15.710 6.632 -5.939 1.00 90.56 87 GLU A C 1
ATOM 712 O O . GLU A 1 87 ? 16.135 7.526 -5.210 1.00 90.56 87 GLU A O 1
ATOM 717 N N . HIS A 1 88 ? 15.175 5.508 -5.444 1.00 87.94 88 HIS A N 1
ATOM 718 C CA . HIS A 1 88 ? 14.857 5.288 -4.029 1.00 87.94 88 HIS A CA 1
ATOM 719 C C . HIS A 1 88 ? 13.901 6.344 -3.437 1.00 87.94 88 HIS A C 1
ATOM 721 O O . HIS A 1 88 ? 13.844 6.519 -2.219 1.00 87.94 88 HIS A O 1
ATOM 727 N N . ASP A 1 89 ? 13.119 7.007 -4.296 1.00 93.19 89 ASP A N 1
ATOM 728 C CA . ASP A 1 89 ? 12.124 8.017 -3.935 1.00 93.19 89 ASP A CA 1
ATOM 729 C C . ASP A 1 89 ? 10.705 7.435 -4.022 1.00 93.19 89 ASP A C 1
ATOM 731 O O . ASP A 1 89 ? 10.167 7.157 -5.098 1.00 93.19 89 ASP A O 1
ATOM 735 N N . LYS A 1 90 ? 10.081 7.251 -2.856 1.00 94.94 90 LYS A N 1
ATOM 736 C CA . LYS A 1 90 ? 8.753 6.640 -2.729 1.00 94.94 90 LYS A CA 1
ATOM 737 C C . LYS A 1 90 ? 7.617 7.660 -2.720 1.00 94.94 90 LYS A C 1
ATOM 739 O O . LYS A 1 90 ? 6.466 7.233 -2.620 1.00 94.94 90 LYS A O 1
ATOM 744 N N . ASP A 1 91 ? 7.879 8.958 -2.849 1.00 96.94 91 ASP A N 1
ATOM 745 C CA . ASP A 1 91 ? 6.867 9.997 -2.632 1.00 96.94 91 ASP A CA 1
ATOM 746 C C . ASP A 1 91 ? 5.710 9.883 -3.627 1.00 96.94 91 ASP A C 1
ATOM 748 O O . ASP A 1 91 ? 4.544 9.836 -3.233 1.00 96.94 91 ASP A O 1
ATOM 752 N N . GLN A 1 92 ? 6.013 9.692 -4.914 1.00 96.31 92 GLN A N 1
ATOM 753 C CA . GLN A 1 92 ? 4.979 9.485 -5.936 1.00 96.31 92 GLN A CA 1
ATOM 754 C C . GLN A 1 92 ? 4.148 8.224 -5.669 1.00 96.31 92 GLN A C 1
ATOM 756 O O . GLN A 1 92 ? 2.929 8.217 -5.849 1.00 96.31 92 GLN A O 1
ATOM 761 N N . LEU A 1 93 ? 4.789 7.139 -5.225 1.00 97.44 93 LEU A N 1
ATOM 762 C CA . LEU A 1 93 ? 4.082 5.902 -4.900 1.00 97.44 93 LEU A CA 1
ATOM 763 C C . LEU A 1 93 ? 3.185 6.097 -3.672 1.00 97.44 93 LEU A C 1
ATOM 765 O O . LEU A 1 93 ? 2.030 5.670 -3.678 1.00 97.44 93 LEU A O 1
ATOM 769 N N . ARG A 1 94 ? 3.687 6.800 -2.657 1.00 98.31 94 ARG A N 1
ATOM 770 C CA . ARG A 1 94 ? 2.955 7.153 -1.442 1.00 98.31 94 ARG A CA 1
ATOM 771 C C . ARG A 1 94 ? 1.727 8.001 -1.749 1.00 98.31 94 ARG A C 1
ATOM 773 O O . ARG A 1 94 ? 0.647 7.722 -1.229 1.00 98.31 94 ARG A O 1
ATOM 780 N N . GLU A 1 95 ? 1.857 8.997 -2.622 1.00 97.94 95 GLU A N 1
ATOM 781 C CA . GLU A 1 95 ? 0.742 9.833 -3.077 1.00 97.94 95 GLU A CA 1
ATOM 782 C C . GLU A 1 95 ? -0.351 9.003 -3.760 1.00 97.94 95 GLU A C 1
ATOM 784 O O . GLU A 1 95 ? -1.540 9.178 -3.471 1.00 97.94 95 GLU A O 1
ATOM 789 N N . LEU A 1 96 ? 0.029 8.044 -4.614 1.00 97.62 96 LEU A N 1
ATOM 790 C CA . LEU A 1 96 ? -0.928 7.120 -5.228 1.00 97.62 96 LEU A CA 1
ATOM 791 C C . LEU A 1 96 ? -1.627 6.255 -4.172 1.00 97.62 96 LEU A C 1
ATOM 793 O O . LEU A 1 96 ? -2.857 6.160 -4.186 1.00 97.62 96 LEU A O 1
ATOM 797 N N . MET A 1 97 ? -0.881 5.677 -3.224 1.00 98.19 97 MET A N 1
ATOM 798 C CA . MET A 1 97 ? -1.454 4.875 -2.135 1.00 98.19 97 MET A CA 1
ATOM 799 C C . MET A 1 97 ? -2.412 5.700 -1.270 1.00 98.19 97 MET A C 1
ATOM 801 O O . MET A 1 97 ? -3.504 5.241 -0.922 1.00 98.19 97 MET A O 1
ATOM 805 N N . GLN A 1 98 ? -2.067 6.955 -0.987 1.00 98.00 98 GLN A N 1
ATOM 806 C CA . GLN A 1 98 ? -2.931 7.893 -0.278 1.00 98.00 98 GLN A CA 1
ATOM 807 C C . GLN A 1 98 ? -4.227 8.169 -1.050 1.00 98.00 98 GLN A C 1
ATOM 809 O O . GLN A 1 98 ? -5.307 8.179 -0.447 1.00 98.00 98 GLN A O 1
ATOM 814 N N . ARG A 1 99 ? -4.136 8.365 -2.371 1.00 97.38 99 ARG A N 1
ATOM 815 C CA . ARG A 1 99 ? -5.273 8.656 -3.258 1.00 97.38 99 ARG A CA 1
ATOM 816 C C . ARG A 1 99 ? -6.279 7.506 -3.315 1.00 97.38 99 ARG A C 1
ATOM 818 O O . ARG A 1 99 ? -7.486 7.755 -3.297 1.00 97.38 99 ARG A O 1
ATOM 825 N N . ILE A 1 100 ? -5.802 6.262 -3.342 1.00 97.25 100 ILE A N 1
ATOM 826 C CA . ILE A 1 100 ? -6.673 5.077 -3.418 1.00 97.25 100 ILE A CA 1
ATOM 827 C C . ILE A 1 100 ? -7.213 4.627 -2.055 1.00 97.25 100 ILE A C 1
ATOM 829 O O . ILE A 1 100 ? -8.199 3.892 -2.012 1.00 97.25 100 ILE A O 1
ATOM 833 N N . T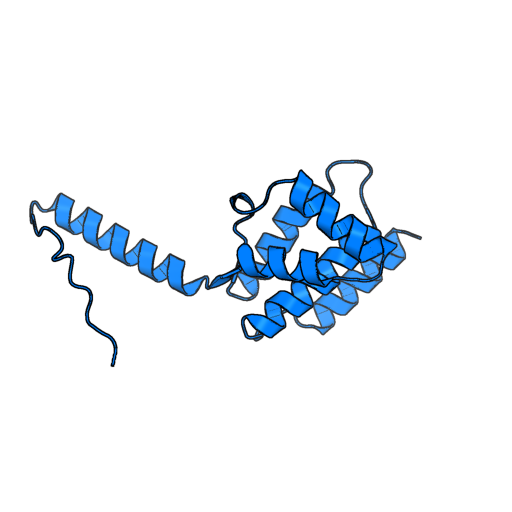HR A 1 101 ? -6.601 5.050 -0.946 1.00 97.81 101 THR A N 1
ATOM 834 C CA . THR A 1 101 ? -6.958 4.580 0.401 1.00 97.81 101 THR A CA 1
ATOM 835 C C . THR A 1 101 ? -8.131 5.358 0.994 1.00 97.81 101 THR A C 1
ATOM 837 O O . THR A 1 101 ? -8.047 6.571 1.218 1.00 97.81 101 THR A O 1
ATOM 840 N N . ARG A 1 102 ? -9.208 4.641 1.344 1.00 95.75 102 ARG A N 1
ATOM 841 C CA . ARG A 1 102 ? -10.416 5.193 1.988 1.00 95.75 102 ARG A CA 1
ATOM 842 C C . ARG A 1 102 ? -10.824 4.392 3.233 1.00 95.75 102 ARG A C 1
ATOM 844 O O . ARG A 1 102 ? -10.595 3.185 3.276 1.00 95.75 102 ARG A O 1
ATOM 851 N N . PRO A 1 103 ? -11.447 5.015 4.252 1.00 94.81 103 PRO A N 1
ATOM 852 C CA . PRO A 1 103 ? -11.895 4.298 5.445 1.00 94.81 103 PRO A CA 1
ATOM 853 C C . PRO A 1 103 ? -13.066 3.356 5.133 1.00 94.81 103 PRO A C 1
ATOM 855 O O . PRO A 1 103 ? -14.070 3.764 4.549 1.00 94.81 103 PRO A O 1
ATOM 858 N N . ARG A 1 104 ? -12.999 2.107 5.607 1.00 89.81 104 ARG A N 1
ATOM 859 C CA . ARG A 1 104 ? -14.062 1.105 5.396 1.00 89.81 104 ARG A CA 1
ATOM 860 C C . ARG A 1 104 ? -15.369 1.460 6.107 1.00 89.81 104 ARG A C 1
ATOM 862 O O . ARG A 1 104 ? -16.446 1.152 5.602 1.00 89.81 104 ARG A O 1
ATOM 869 N N . LYS A 1 105 ? -15.298 2.106 7.279 1.00 77.12 105 LYS A N 1
ATOM 870 C CA . LYS A 1 105 ? -16.500 2.521 8.031 1.00 77.12 105 LYS A CA 1
ATOM 871 C C . LYS A 1 105 ? -17.407 3.436 7.197 1.00 77.12 105 LYS A C 1
ATOM 873 O O . LYS A 1 105 ? -18.619 3.278 7.269 1.00 77.12 105 LYS A O 1
ATOM 878 N N . ALA A 1 106 ? -16.832 4.302 6.360 1.00 65.06 106 ALA A N 1
ATOM 879 C CA . ALA A 1 106 ? -17.598 5.204 5.503 1.00 65.06 106 ALA A CA 1
ATOM 880 C C . ALA A 1 106 ? -18.449 4.459 4.457 1.00 65.06 106 ALA A C 1
ATOM 882 O O . ALA A 1 106 ? -19.556 4.891 4.164 1.00 65.06 106 ALA A O 1
ATOM 883 N N . GLU A 1 107 ? -17.991 3.313 3.939 1.00 63.25 107 GLU A N 1
ATOM 884 C CA . GLU A 1 107 ? -18.808 2.501 3.023 1.00 63.25 107 GLU A CA 1
ATOM 885 C C . GLU A 1 107 ? -19.948 1.772 3.729 1.00 63.25 107 GLU A C 1
ATOM 887 O O . GLU A 1 107 ? -21.026 1.639 3.159 1.00 63.25 107 GLU A O 1
ATOM 892 N N . ARG A 1 108 ? -19.752 1.329 4.978 1.00 63.28 108 ARG A N 1
ATOM 893 C CA . ARG A 1 108 ? -20.844 0.717 5.753 1.00 63.28 108 ARG A CA 1
ATOM 894 C C . ARG A 1 108 ? -21.965 1.712 6.032 1.00 63.28 108 ARG A C 1
ATOM 896 O O . ARG A 1 108 ? -23.121 1.335 5.898 1.00 63.28 108 ARG A O 1
ATOM 903 N N . VAL A 1 109 ? -21.616 2.948 6.391 1.00 67.38 109 VAL A N 1
ATOM 904 C CA . VAL A 1 109 ? -22.588 4.028 6.616 1.00 67.38 109 VAL A CA 1
ATOM 905 C C . VAL A 1 109 ? -23.320 4.350 5.315 1.00 67.38 109 VAL A C 1
ATOM 907 O O . VAL A 1 109 ? -24.533 4.211 5.268 1.00 67.38 109 VAL A O 1
ATOM 910 N N . ARG A 1 110 ? -22.597 4.603 4.217 1.00 68.44 110 ARG A N 1
ATOM 911 C CA . ARG A 1 110 ? -23.216 4.875 2.908 1.00 68.44 110 ARG A CA 1
ATOM 912 C C . ARG A 1 110 ? -24.089 3.734 2.386 1.00 68.44 110 ARG A C 1
ATOM 914 O O . ARG A 1 110 ? -25.086 3.975 1.716 1.00 68.44 110 ARG A O 1
ATOM 921 N N . ALA A 1 111 ? -23.703 2.481 2.621 1.00 67.75 111 ALA A N 1
ATOM 922 C CA . ALA A 1 111 ? -24.503 1.325 2.226 1.00 67.75 111 ALA A CA 1
ATOM 923 C C . ALA A 1 111 ? -25.768 1.183 3.082 1.00 67.75 111 ALA A C 1
ATOM 925 O O . ALA A 1 111 ? -26.814 0.856 2.528 1.00 67.75 111 ALA A O 1
ATOM 926 N N . ALA A 1 112 ? -25.676 1.449 4.389 1.00 69.38 112 ALA A N 1
ATOM 927 C CA . ALA A 1 112 ? -26.831 1.486 5.279 1.00 69.38 112 ALA A CA 1
ATOM 928 C C . ALA A 1 112 ? -27.792 2.614 4.881 1.00 69.38 112 ALA A C 1
ATOM 930 O O . ALA A 1 112 ? -28.951 2.330 4.609 1.00 69.38 112 ALA A O 1
ATOM 931 N N . GLU A 1 113 ? -27.287 3.838 4.697 1.00 73.00 113 GLU A N 1
ATOM 932 C CA . GLU A 1 113 ? -28.069 4.987 4.225 1.00 73.00 113 GLU A CA 1
ATOM 933 C C . GLU A 1 113 ? -28.750 4.672 2.886 1.00 73.00 113 GLU A C 1
ATOM 935 O O . GLU A 1 113 ? -29.954 4.842 2.744 1.00 73.00 113 GLU A O 1
ATOM 940 N N . ARG A 1 114 ? -28.022 4.139 1.891 1.00 72.94 114 ARG A N 1
ATOM 941 C CA . ARG A 1 114 ? -28.620 3.742 0.601 1.00 72.94 114 ARG A CA 1
ATOM 942 C C . ARG A 1 114 ? -29.717 2.686 0.751 1.00 72.94 114 ARG A C 1
ATOM 944 O O . ARG A 1 114 ? -30.710 2.767 0.035 1.00 72.94 114 ARG A O 1
ATOM 951 N N . ALA A 1 115 ? -29.542 1.703 1.633 1.00 74.94 115 ALA A N 1
ATOM 952 C CA . ALA A 1 115 ? -30.549 0.675 1.882 1.00 74.94 115 ALA A CA 1
ATOM 953 C C . ALA A 1 115 ? -31.794 1.254 2.577 1.00 74.94 115 ALA A C 1
ATOM 955 O O . ALA A 1 115 ? -32.914 0.892 2.222 1.00 74.94 115 ALA A O 1
ATOM 956 N N . GLU A 1 116 ? -31.605 2.187 3.511 1.00 78.44 116 GLU A N 1
ATOM 957 C CA . GLU A 1 116 ? -32.682 2.938 4.163 1.00 78.44 116 GLU A CA 1
ATOM 958 C C . GLU A 1 116 ? -33.456 3.786 3.144 1.00 78.44 116 GLU A C 1
ATOM 960 O O . GLU A 1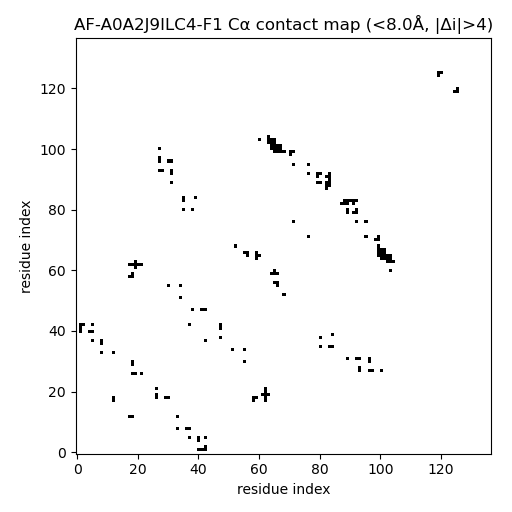 116 ? -34.679 3.680 3.071 1.00 78.44 116 GLU A O 1
ATOM 965 N N . TRP A 1 117 ? -32.764 4.525 2.269 1.00 71.38 117 TRP A N 1
ATOM 966 C CA . TRP A 1 117 ? -33.390 5.291 1.185 1.00 71.38 117 TRP A CA 1
ATOM 967 C C . TRP A 1 117 ? -34.155 4.401 0.201 1.00 71.38 117 TRP A C 1
ATOM 969 O O . TRP A 1 117 ? -35.277 4.722 -0.179 1.00 71.38 117 TRP A O 1
ATOM 979 N N . GLN A 1 118 ? -33.592 3.257 -0.194 1.00 73.38 118 GLN A N 1
ATOM 980 C CA . GLN A 1 118 ? -34.278 2.295 -1.064 1.00 73.38 118 GLN A CA 1
ATOM 981 C C . GLN A 1 118 ? -35.534 1.711 -0.403 1.00 73.38 118 GLN A C 1
ATOM 983 O O . GLN A 1 118 ? -36.541 1.507 -1.080 1.00 73.38 118 GLN A O 1
ATOM 988 N N . HIS A 1 119 ? -35.500 1.478 0.911 1.00 75.81 119 HIS A N 1
ATOM 989 C CA . HIS A 1 119 ? -36.669 1.050 1.673 1.00 75.81 119 HIS A CA 1
ATOM 990 C C . HIS A 1 119 ? -37.734 2.155 1.749 1.00 75.81 119 HIS A C 1
ATOM 992 O O . HIS A 1 119 ? -38.905 1.877 1.505 1.00 75.81 119 HIS A O 1
ATOM 998 N N . MET A 1 120 ? -37.334 3.407 2.006 1.00 69.00 120 MET A N 1
ATOM 999 C CA . MET A 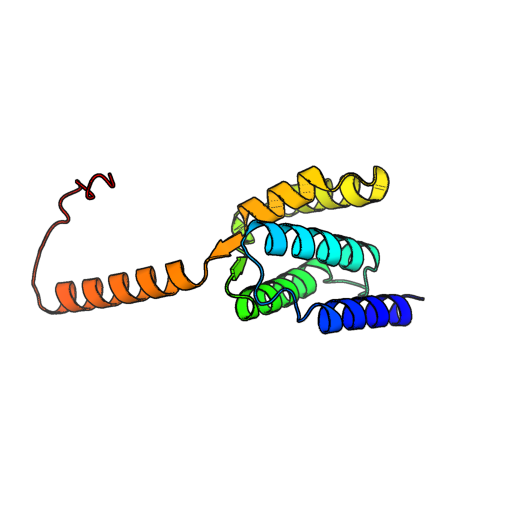1 120 ? -38.226 4.575 2.067 1.00 69.00 120 MET A CA 1
ATOM 1000 C C . MET A 1 120 ? -38.901 4.889 0.722 1.00 69.00 120 MET A C 1
ATOM 1002 O O . MET A 1 120 ? -40.106 5.141 0.673 1.00 69.00 120 MET A O 1
ATOM 1006 N N . LEU A 1 121 ? -38.158 4.793 -0.382 1.00 74.44 121 LEU A N 1
ATOM 1007 C CA . LEU A 1 121 ? -38.714 4.918 -1.732 1.00 74.44 121 LEU A CA 1
ATOM 1008 C C . LEU A 1 121 ? -39.663 3.751 -2.061 1.00 74.44 121 LEU A C 1
ATOM 1010 O O . LEU A 1 121 ? -40.677 3.943 -2.727 1.00 74.44 121 LEU A O 1
ATOM 1014 N N . GLY A 1 122 ? -39.383 2.548 -1.545 1.00 70.25 122 GLY A N 1
ATOM 1015 C CA . GLY A 1 122 ? -40.244 1.370 -1.693 1.00 70.25 122 GLY A CA 1
ATOM 1016 C C . GLY A 1 122 ? -41.582 1.441 -0.943 1.00 70.25 122 GLY A C 1
ATOM 1017 O O . GLY A 1 122 ? -42.511 0.724 -1.310 1.00 70.25 122 GLY A O 1
ATOM 1018 N N . ILE A 1 123 ? -41.710 2.308 0.068 1.00 74.50 123 ILE A N 1
ATOM 1019 C CA . ILE A 1 123 ? -42.955 2.543 0.830 1.00 74.50 123 ILE A CA 1
ATOM 1020 C C . ILE A 1 123 ? -43.728 3.792 0.367 1.00 74.50 123 ILE A C 1
ATOM 1022 O O . ILE A 1 123 ? -44.738 4.140 0.975 1.00 74.50 123 ILE A O 1
ATOM 1026 N N . GLY A 1 124 ? -43.294 4.451 -0.715 1.00 54.62 124 GLY A N 1
ATOM 1027 C CA . GLY A 1 124 ? -44.002 5.587 -1.320 1.00 54.62 124 GLY A CA 1
ATOM 1028 C C . GLY A 1 124 ? -43.856 6.917 -0.574 1.00 54.62 124 GLY A C 1
ATOM 1029 O O . GLY A 1 124 ? -44.689 7.804 -0.753 1.00 54.62 124 GLY A O 1
ATOM 1030 N N . LEU A 1 125 ? -42.828 7.067 0.267 1.00 58.00 125 LEU A N 1
ATOM 1031 C CA . LEU A 1 125 ? -42.512 8.337 0.921 1.00 58.00 125 LEU A CA 1
ATOM 1032 C C . LEU A 1 125 ? -41.502 9.120 0.069 1.00 58.00 125 LEU A C 1
ATOM 1034 O O . LEU A 1 125 ? -40.305 8.843 0.114 1.00 58.00 125 LEU A O 1
ATOM 1038 N N . ASP A 1 126 ? -41.983 10.106 -0.691 1.00 56.66 126 ASP A N 1
ATOM 1039 C CA . ASP A 1 126 ? -41.131 11.062 -1.409 1.00 56.66 126 ASP A CA 1
ATOM 1040 C C . ASP A 1 126 ? -40.694 12.184 -0.454 1.00 56.66 126 ASP A C 1
ATOM 1042 O O . ASP A 1 126 ? -41.466 13.082 -0.116 1.00 56.66 126 ASP A O 1
ATOM 1046 N N . PHE A 1 127 ? -39.437 12.137 -0.021 1.00 58.53 127 PHE A N 1
ATOM 1047 C CA . PHE A 1 127 ? -38.744 13.277 0.577 1.00 58.53 127 PHE A CA 1
ATOM 1048 C C . PHE A 1 127 ? -37.554 13.613 -0.322 1.00 58.53 127 PHE A C 1
ATOM 1050 O O . PHE A 1 127 ? -36.565 12.882 -0.358 1.00 58.53 127 PHE A O 1
ATOM 1057 N N . ALA A 1 128 ? -37.649 14.710 -1.075 1.00 47.97 128 ALA A N 1
ATOM 1058 C CA . ALA A 1 128 ? -36.497 15.253 -1.787 1.00 47.97 128 ALA A CA 1
ATOM 1059 C C . ALA A 1 128 ? -35.443 15.712 -0.759 1.00 47.97 128 ALA A C 1
ATOM 1061 O O . ALA A 1 128 ? -35.819 16.336 0.238 1.00 47.97 128 ALA A O 1
ATOM 1062 N N . PRO A 1 129 ? -34.144 15.421 -0.954 1.00 50.53 129 PRO A N 1
ATOM 1063 C CA . PRO A 1 129 ? -33.121 15.884 -0.030 1.00 50.53 129 PRO A CA 1
ATOM 1064 C C . PRO A 1 129 ? -33.012 17.410 -0.106 1.00 50.53 129 PRO A C 1
ATOM 1066 O O . PRO A 1 129 ? -32.826 17.972 -1.186 1.00 50.53 129 PRO A O 1
ATOM 1069 N N . ASP A 1 130 ? -33.099 18.071 1.046 1.00 50.31 130 ASP A N 1
ATOM 1070 C CA . ASP A 1 130 ? -32.644 19.449 1.179 1.00 50.31 130 ASP A CA 1
ATOM 1071 C C . ASP A 1 130 ? -31.118 19.451 1.008 1.00 50.31 130 ASP A C 1
ATOM 1073 O O . ASP A 1 130 ? -30.391 18.773 1.736 1.00 50.31 130 ASP A O 1
ATOM 1077 N N . THR A 1 131 ? -30.620 20.142 -0.016 1.00 49.16 131 THR A N 1
ATOM 1078 C CA . THR A 1 131 ? -29.193 20.169 -0.382 1.00 49.16 131 THR A CA 1
ATOM 1079 C C . THR A 1 131 ? -28.320 20.959 0.597 1.00 49.16 131 THR A C 1
ATOM 1081 O O . THR A 1 131 ? -27.125 21.130 0.358 1.00 49.16 131 THR A O 1
ATOM 1084 N N . THR A 1 132 ? -28.873 21.424 1.710 1.00 46.78 132 THR A N 1
ATOM 1085 C CA . THR A 1 132 ? -28.134 22.057 2.801 1.00 46.78 132 THR A CA 1
ATOM 1086 C C . THR A 1 132 ? -27.731 21.017 3.842 1.00 46.78 132 THR A C 1
ATOM 1088 O O . THR A 1 132 ? -28.428 20.761 4.820 1.00 46.78 132 THR A O 1
ATOM 1091 N N . GLY A 1 133 ? -26.569 20.393 3.621 1.00 43.28 133 GLY A N 1
ATOM 1092 C CA . GLY A 1 133 ? -25.868 19.673 4.684 1.00 43.28 133 GLY A CA 1
ATOM 1093 C C . GLY A 1 133 ? -25.579 20.613 5.866 1.00 43.28 133 GLY A C 1
ATOM 1094 O O . GLY A 1 133 ? -25.402 21.812 5.647 1.00 43.28 133 GLY A O 1
ATOM 1095 N N . PRO A 1 134 ? -25.546 20.114 7.113 1.00 41.09 134 PRO A N 1
ATOM 1096 C CA . PRO A 1 134 ? -25.301 20.970 8.262 1.00 41.09 134 PRO A CA 1
ATOM 1097 C C . PRO A 1 134 ? -23.859 21.482 8.219 1.00 41.09 134 PRO A C 1
ATOM 1099 O O . PRO A 1 134 ? -22.918 20.687 8.152 1.00 41.09 134 PRO A O 1
ATOM 1102 N N . ASP A 1 135 ? -23.701 22.806 8.273 1.00 46.53 135 ASP A N 1
ATOM 1103 C CA . ASP A 1 135 ? -22.430 23.456 8.576 1.00 46.53 135 ASP A CA 1
ATOM 1104 C C . ASP A 1 135 ? -21.886 22.869 9.885 1.00 46.53 135 ASP A C 1
ATOM 1106 O O . ASP A 1 135 ? -22.466 23.035 10.962 1.00 46.53 135 ASP A O 1
ATOM 1110 N N . LEU A 1 136 ? -20.785 22.127 9.774 1.00 39.66 136 LEU A N 1
ATOM 1111 C CA . LEU A 1 136 ? -20.025 21.646 10.918 1.00 39.66 136 LEU A CA 1
ATOM 1112 C C . LEU A 1 136 ? -19.183 22.812 11.438 1.00 39.66 136 LEU A C 1
ATOM 1114 O O . LEU A 1 136 ? -18.196 23.194 10.809 1.00 39.66 136 LEU A O 1
ATOM 1118 N N . ASN A 1 137 ? -19.610 23.365 12.571 1.00 39.97 137 ASN A N 1
ATOM 1119 C CA . ASN A 1 137 ? -18.794 24.210 13.441 1.00 39.97 137 ASN A CA 1
ATOM 1120 C C . ASN A 1 137 ? -17.957 23.326 14.375 1.00 39.97 137 ASN A C 1
ATOM 1122 O O . ASN A 1 137 ? -18.523 22.324 14.876 1.00 39.97 137 ASN A O 1
#